Protein AF-A0A7Y3E3F5-F1 (afdb_monomer_lite)

Structure (mmCIF, N/CA/C/O backbone):
data_AF-A0A7Y3E3F5-F1
#
_entry.id   AF-A0A7Y3E3F5-F1
#
loop_
_atom_site.group_PDB
_atom_site.id
_atom_site.type_symbol
_atom_site.label_atom_id
_atom_site.label_alt_id
_atom_site.label_comp_id
_atom_site.label_asym_id
_atom_site.label_entity_id
_atom_site.label_seq_id
_atom_site.pdbx_PDB_ins_code
_atom_site.Cartn_x
_atom_site.Cartn_y
_atom_site.Cartn_z
_atom_site.occupancy
_atom_site.B_iso_or_equiv
_atom_site.auth_seq_id
_atom_site.auth_comp_id
_atom_site.auth_asym_id
_atom_site.auth_atom_id
_atom_site.pdbx_PDB_model_num
ATOM 1 N N . THR A 1 1 ? 2.517 -5.154 4.189 1.00 80.19 1 THR A N 1
ATOM 2 C CA . THR A 1 1 ? 1.795 -4.598 3.026 1.00 80.19 1 THR A CA 1
ATOM 3 C C . THR A 1 1 ? 2.475 -3.307 2.581 1.00 80.19 1 THR A C 1
ATOM 5 O O . THR A 1 1 ? 3.034 -2.605 3.419 1.00 80.19 1 THR A O 1
ATOM 8 N N . PHE A 1 2 ? 2.448 -2.962 1.290 1.00 91.62 2 PHE A N 1
ATOM 9 C CA . PHE A 1 2 ? 2.936 -1.666 0.779 1.00 91.62 2 PHE A CA 1
ATOM 10 C C . PHE A 1 2 ? 1.868 -0.569 0.926 1.00 91.62 2 PHE A C 1
ATOM 12 O O . PHE A 1 2 ? 1.449 0.070 -0.039 1.00 91.62 2 PHE A O 1
ATOM 19 N N . THR A 1 3 ? 1.419 -0.346 2.159 1.00 92.88 3 THR A N 1
ATOM 20 C CA . THR A 1 3 ? 0.421 0.674 2.506 1.00 92.88 3 THR A CA 1
ATOM 21 C C . THR A 1 3 ? 0.938 1.570 3.621 1.00 92.88 3 THR A C 1
ATOM 23 O O . THR A 1 3 ? 1.785 1.161 4.412 1.00 92.88 3 THR A O 1
ATOM 26 N N . TRP A 1 4 ? 0.388 2.773 3.728 1.00 92.50 4 TRP A N 1
ATOM 27 C CA . TRP A 1 4 ? 0.444 3.565 4.954 1.00 92.50 4 TRP A CA 1
ATOM 28 C C . TRP A 1 4 ? -0.956 3.652 5.568 1.00 92.50 4 TRP A C 1
ATOM 30 O O . TRP A 1 4 ? -1.954 3.543 4.855 1.00 92.50 4 TRP A O 1
ATOM 40 N N . GLY A 1 5 ? -1.017 3.847 6.885 1.00 92.81 5 GLY A N 1
ATOM 41 C CA . GLY A 1 5 ? -2.258 4.027 7.637 1.00 92.81 5 GLY A CA 1
ATOM 42 C C . GLY A 1 5 ? -2.182 5.257 8.539 1.00 92.81 5 GLY A C 1
ATOM 43 O O . GLY A 1 5 ? -1.126 5.552 9.101 1.00 92.81 5 GLY A O 1
ATOM 44 N N . GLN A 1 6 ? -3.288 5.982 8.677 1.00 93.12 6 GLN A N 1
ATOM 45 C CA . GLN A 1 6 ? -3.438 7.072 9.635 1.00 93.12 6 GLN A CA 1
ATOM 46 C C . GLN A 1 6 ? -4.764 6.923 10.379 1.00 93.12 6 GLN A C 1
ATOM 48 O O . GLN A 1 6 ? -5.832 7.001 9.779 1.00 93.12 6 GLN A O 1
ATOM 53 N N . VAL A 1 7 ? -4.686 6.775 11.701 1.00 94.19 7 VAL A N 1
ATOM 54 C CA . VAL A 1 7 ? -5.860 6.842 12.576 1.00 94.19 7 VAL A CA 1
ATOM 55 C C . VAL A 1 7 ? -6.354 8.288 12.626 1.00 94.19 7 VAL A C 1
ATOM 57 O O . VAL A 1 7 ? -5.587 9.206 12.936 1.00 94.19 7 VAL A O 1
ATOM 60 N N . ARG A 1 8 ? -7.628 8.504 12.298 1.00 93.12 8 ARG A N 1
ATOM 61 C CA . ARG A 1 8 ? -8.308 9.798 12.414 1.00 93.12 8 ARG A CA 1
ATOM 62 C C . ARG A 1 8 ? -8.932 9.947 13.801 1.00 93.12 8 ARG A C 1
ATOM 64 O O . ARG A 1 8 ? -9.099 8.982 14.539 1.00 93.12 8 ARG A O 1
ATOM 71 N N . SER A 1 9 ? -9.316 11.170 14.159 1.00 87.12 9 SER A N 1
ATOM 72 C CA . SER A 1 9 ? -9.889 11.482 15.478 1.00 87.12 9 SER A CA 1
ATOM 73 C C . SER A 1 9 ? -11.173 10.709 15.812 1.00 87.12 9 SER A C 1
ATOM 75 O O . SER A 1 9 ? -11.500 10.590 16.986 1.00 87.12 9 SER A O 1
ATOM 77 N N . GLY A 1 10 ? -11.895 10.208 14.803 1.00 87.25 10 GLY A N 1
ATOM 78 C CA . GLY A 1 10 ? -13.106 9.396 14.971 1.00 87.25 10 GLY A CA 1
ATOM 79 C C . GLY A 1 10 ? -12.858 7.899 15.183 1.00 87.25 10 GLY A C 1
ATOM 80 O O . GLY A 1 10 ? -13.815 7.171 15.394 1.00 87.25 10 GLY A O 1
ATOM 81 N N . GLY A 1 11 ? -11.605 7.432 15.128 1.00 91.88 11 GLY A N 1
ATOM 82 C CA . GLY A 1 11 ? -11.271 6.002 15.154 1.00 91.88 11 GLY A CA 1
ATOM 83 C C . GLY A 1 11 ? -11.207 5.357 13.766 1.00 91.88 11 GLY A C 1
ATOM 84 O O . GLY A 1 11 ? -10.593 4.305 13.620 1.00 91.88 11 GLY A O 1
ATOM 85 N N . ASP A 1 12 ? -11.731 6.018 12.734 1.00 94.62 12 ASP A N 1
ATOM 86 C CA . ASP A 1 12 ? -11.554 5.577 11.351 1.00 94.62 12 ASP A CA 1
ATOM 87 C C . ASP A 1 12 ? -10.082 5.596 10.942 1.00 94.62 12 ASP A C 1
ATOM 89 O O . ASP A 1 12 ? -9.304 6.474 11.338 1.00 94.62 12 ASP A O 1
ATOM 93 N N . VAL A 1 13 ? -9.709 4.665 10.075 1.00 95.81 13 VAL A N 1
ATOM 94 C CA . VAL A 1 13 ? -8.360 4.554 9.539 1.00 95.81 13 VAL A CA 1
ATOM 95 C C . VAL A 1 13 ? -8.359 4.948 8.076 1.00 95.81 13 VAL A C 1
ATOM 97 O O . VAL A 1 13 ? -8.995 4.321 7.232 1.00 95.81 13 VAL A O 1
ATOM 100 N N . GLU A 1 14 ? -7.593 5.983 7.760 1.00 94.06 14 GLU A N 1
ATOM 101 C CA . GLU A 1 14 ? -7.263 6.305 6.383 1.00 94.06 14 GLU A CA 1
ATOM 102 C C . GLU A 1 14 ? -6.097 5.436 5.915 1.00 94.06 14 GLU A C 1
ATOM 104 O O . GLU A 1 14 ? -5.035 5.429 6.540 1.00 94.06 14 GLU A O 1
ATOM 109 N N . VAL A 1 15 ? -6.288 4.724 4.809 1.00 93.88 15 VAL A N 1
ATOM 110 C CA . VAL A 1 15 ? -5.308 3.818 4.210 1.00 93.88 15 VAL A CA 1
ATOM 111 C C . VAL A 1 15 ? -4.985 4.278 2.797 1.00 93.88 15 VAL A C 1
ATOM 113 O O . VAL A 1 15 ? -5.886 4.534 2.000 1.00 93.88 15 VAL A O 1
ATOM 116 N N . GLY A 1 16 ? -3.701 4.334 2.456 1.00 91.25 16 GLY A N 1
ATOM 117 C CA . GLY A 1 16 ? -3.243 4.637 1.101 1.00 91.25 16 GLY A CA 1
ATOM 118 C C . GLY A 1 16 ? -2.086 3.749 0.658 1.00 91.25 16 GLY A C 1
ATOM 119 O O . GLY A 1 16 ? -1.448 3.069 1.466 1.00 91.25 16 GLY A O 1
ATOM 120 N N . VAL A 1 17 ? -1.794 3.774 -0.643 1.00 91.19 17 VAL A N 1
ATOM 121 C CA . VAL A 1 17 ? -0.633 3.077 -1.215 1.00 91.19 17 VAL A CA 1
ATOM 122 C C . VAL A 1 17 ? 0.657 3.738 -0.732 1.00 91.19 17 VAL A C 1
ATOM 124 O O . VAL A 1 17 ? 0.765 4.968 -0.695 1.00 91.19 17 VAL A O 1
ATOM 127 N N . HIS A 1 18 ? 1.656 2.930 -0.370 1.00 90.88 18 HIS A N 1
ATOM 128 C CA . HIS A 1 18 ? 2.968 3.443 0.005 1.00 90.88 18 HIS A CA 1
ATOM 129 C C . HIS A 1 18 ? 3.600 4.203 -1.184 1.00 90.88 18 HIS A C 1
ATOM 131 O O . HIS A 1 18 ? 3.681 3.643 -2.281 1.00 90.88 18 HIS A O 1
ATOM 137 N N . PRO A 1 19 ? 4.105 5.439 -0.999 1.00 87.62 19 PRO A N 1
ATOM 138 C CA . PRO A 1 19 ? 4.590 6.280 -2.102 1.00 87.62 19 PRO A CA 1
ATOM 139 C C . PRO A 1 19 ? 5.689 5.653 -2.972 1.00 87.62 19 PRO A C 1
ATOM 141 O O . PRO A 1 19 ? 5.762 5.915 -4.166 1.00 87.62 19 PRO A O 1
ATOM 144 N N . MET A 1 20 ? 6.523 4.782 -2.396 1.00 88.31 20 MET A N 1
ATOM 145 C CA . MET A 1 20 ? 7.501 3.982 -3.147 1.00 88.31 20 MET A CA 1
ATOM 146 C C . MET A 1 20 ? 6.854 3.146 -4.264 1.00 88.31 20 MET A C 1
ATOM 148 O O . MET A 1 20 ? 7.352 3.161 -5.385 1.00 88.31 20 MET A O 1
ATOM 152 N N . LEU A 1 21 ? 5.732 2.467 -3.992 1.00 90.00 21 LEU A N 1
ATOM 153 C CA . LEU A 1 21 ? 5.043 1.649 -4.995 1.00 90.00 21 LEU A CA 1
ATOM 154 C C . LEU A 1 21 ? 4.404 2.521 -6.088 1.00 90.00 21 LEU A C 1
ATOM 156 O O . LEU A 1 21 ? 4.475 2.184 -7.264 1.00 90.00 21 LEU A O 1
ATOM 160 N N . LEU A 1 22 ? 3.855 3.680 -5.710 1.00 87.94 22 LEU A N 1
ATOM 161 C CA . LEU A 1 22 ? 3.342 4.676 -6.660 1.00 87.94 22 LEU A CA 1
ATOM 162 C C . LEU A 1 22 ? 4.451 5.212 -7.573 1.00 87.94 22 LEU A C 1
ATOM 164 O O . LEU A 1 22 ? 4.286 5.267 -8.786 1.00 87.94 22 LEU A O 1
ATOM 168 N N . SER A 1 23 ? 5.606 5.560 -7.003 1.00 87.25 23 SER A N 1
ATOM 169 C CA . SER A 1 23 ? 6.759 6.061 -7.756 1.00 87.25 23 SER A CA 1
ATOM 170 C C . SER A 1 23 ? 7.256 5.044 -8.784 1.00 87.25 23 SER A C 1
ATOM 172 O O . SER A 1 23 ? 7.580 5.418 -9.907 1.00 87.25 23 SER A O 1
ATOM 174 N N . LEU A 1 24 ? 7.277 3.757 -8.430 1.00 89.44 24 LEU A N 1
ATOM 175 C CA . LEU A 1 24 ? 7.691 2.668 -9.320 1.00 89.44 24 LEU A CA 1
ATOM 176 C C . LEU A 1 24 ? 6.770 2.473 -10.533 1.00 89.44 24 LEU A C 1
ATOM 178 O O . LEU A 1 24 ? 7.228 1.994 -11.567 1.00 89.44 24 LEU A O 1
ATOM 182 N N . LEU A 1 25 ? 5.498 2.854 -10.418 1.00 88.69 25 LEU A N 1
ATOM 183 C CA . LEU A 1 25 ? 4.507 2.798 -11.499 1.00 88.69 25 LEU A CA 1
ATOM 184 C C . LEU A 1 25 ? 4.422 4.113 -12.281 1.00 88.69 25 LEU A C 1
ATOM 186 O O . LEU A 1 25 ? 4.043 4.116 -13.450 1.00 88.69 25 LEU A O 1
ATOM 190 N N . GLY A 1 26 ? 4.836 5.217 -11.662 1.00 86.12 26 GLY A N 1
ATOM 191 C CA . GLY A 1 26 ? 4.856 6.539 -12.272 1.00 86.12 26 GLY A CA 1
ATOM 192 C C . GLY A 1 26 ? 3.517 7.286 -12.188 1.00 86.12 26 GLY A C 1
ATOM 193 O O . GLY A 1 26 ? 2.559 6.799 -11.587 1.00 86.12 26 GLY A O 1
ATOM 194 N N . PRO A 1 27 ? 3.457 8.502 -12.760 1.00 81.06 27 PRO A N 1
ATOM 195 C CA . PRO A 1 27 ? 2.306 9.404 -12.648 1.00 81.06 27 PRO A CA 1
ATOM 196 C C . PRO A 1 27 ? 1.029 8.886 -13.309 1.00 81.06 27 PRO A C 1
ATOM 198 O O . PRO A 1 27 ? -0.064 9.196 -12.844 1.00 81.06 27 PRO A O 1
ATOM 201 N N . ASP A 1 28 ? 1.163 8.056 -14.341 1.00 82.38 28 ASP A N 1
ATOM 202 C CA . ASP A 1 28 ? 0.033 7.531 -15.110 1.00 82.38 28 ASP A CA 1
ATOM 203 C C . ASP A 1 28 ? -0.539 6.230 -14.522 1.00 82.38 28 ASP A C 1
ATOM 205 O O . ASP A 1 28 ? -1.289 5.517 -15.188 1.00 82.38 28 ASP A O 1
ATOM 209 N N . ALA A 1 29 ? -0.178 5.888 -13.279 1.00 86.00 29 ALA A N 1
ATOM 210 C CA . ALA A 1 29 ? -0.658 4.680 -12.627 1.00 86.00 29 ALA A CA 1
ATOM 211 C C . ALA A 1 29 ? -2.190 4.691 -12.480 1.00 86.00 29 ALA A C 1
ATOM 213 O O . ALA A 1 29 ? -2.798 5.570 -11.854 1.00 86.00 29 ALA A O 1
ATOM 214 N N . GLU A 1 30 ? -2.823 3.657 -13.017 1.00 87.06 30 GLU A N 1
ATOM 215 C CA . GLU A 1 30 ? -4.242 3.392 -12.851 1.00 87.06 30 GLU A CA 1
ATOM 216 C C . GLU A 1 30 ? -4.475 2.737 -11.490 1.00 87.06 30 GLU A C 1
ATOM 218 O O . GLU A 1 30 ? -3.753 1.817 -11.105 1.00 87.06 30 GLU A O 1
ATOM 223 N N . LEU A 1 31 ? -5.496 3.193 -10.765 1.00 86.38 31 LEU A N 1
ATOM 224 C CA . LEU A 1 31 ? -5.867 2.646 -9.465 1.00 86.38 31 LEU A CA 1
ATOM 225 C C . LEU A 1 31 ? -7.354 2.326 -9.456 1.00 86.38 31 LEU A C 1
ATOM 227 O O . LEU A 1 31 ? -8.175 3.183 -9.784 1.00 86.38 31 LEU A O 1
ATOM 231 N N . GLU A 1 32 ? -7.680 1.124 -9.010 1.00 88.94 32 GLU A N 1
ATOM 232 C CA . GLU A 1 32 ? -9.044 0.692 -8.744 1.00 88.94 32 GLU A CA 1
ATOM 233 C C . GLU A 1 32 ? -9.132 0.289 -7.275 1.00 88.94 32 GLU A C 1
ATOM 235 O O . GLU A 1 32 ? -8.273 -0.421 -6.754 1.00 88.94 32 GLU A O 1
ATOM 240 N N . MET A 1 33 ? -10.155 0.769 -6.580 1.00 87.56 33 MET A N 1
ATOM 241 C CA . MET A 1 33 ? -10.363 0.499 -5.160 1.00 87.56 33 MET A CA 1
ATOM 242 C C . MET A 1 33 ? -11.653 -0.279 -4.968 1.00 87.56 33 MET A C 1
ATOM 244 O O . MET A 1 33 ? -12.599 -0.111 -5.740 1.00 87.56 33 MET A O 1
ATOM 248 N N . ARG A 1 34 ? -11.715 -1.076 -3.899 1.00 92.12 34 ARG A N 1
ATOM 249 C CA . ARG A 1 34 ? -12.995 -1.600 -3.419 1.00 92.12 34 ARG A CA 1
ATOM 250 C C . ARG A 1 34 ? -13.934 -0.455 -3.040 1.00 92.12 34 ARG A C 1
ATOM 252 O O . ARG A 1 34 ? -13.495 0.609 -2.598 1.00 92.12 34 ARG A O 1
ATOM 259 N N . SER A 1 35 ? -15.227 -0.669 -3.252 1.00 89.44 35 SER A N 1
ATOM 260 C CA . SER A 1 35 ? -16.234 0.385 -3.147 1.00 89.44 35 SER A CA 1
ATOM 261 C C . SER A 1 35 ? -16.583 0.689 -1.693 1.00 89.44 35 SER A C 1
ATOM 263 O O . SER A 1 35 ? -16.508 -0.175 -0.817 1.00 89.44 35 SER A O 1
ATOM 265 N N . ALA A 1 36 ? -17.047 1.913 -1.441 1.00 91.81 36 ALA A N 1
ATOM 266 C CA . ALA A 1 36 ? -17.688 2.236 -0.172 1.00 91.81 36 ALA A CA 1
ATOM 267 C C . ALA A 1 36 ? -18.918 1.335 0.065 1.00 91.81 36 ALA A C 1
ATOM 269 O O . ALA A 1 36 ? -19.668 1.033 -0.864 1.00 91.81 36 ALA A O 1
ATOM 270 N N . GLY A 1 37 ? -19.117 0.915 1.313 1.00 93.06 37 GLY A N 1
ATOM 271 C CA . GLY A 1 37 ? -20.136 -0.047 1.735 1.00 93.06 37 GLY A CA 1
ATOM 272 C C . GLY A 1 37 ? -19.666 -1.505 1.734 1.00 93.06 37 GLY A C 1
ATOM 273 O O . GLY A 1 37 ? -20.346 -2.358 2.301 1.00 93.06 37 GLY A O 1
ATOM 274 N N . GLU A 1 38 ? -18.510 -1.815 1.141 1.00 96.88 38 GLU A N 1
ATOM 275 C CA . GLU A 1 38 ? -17.933 -3.159 1.191 1.00 96.88 38 GLU A CA 1
ATOM 276 C C . GLU A 1 38 ? -17.163 -3.416 2.497 1.00 96.88 38 GLU A C 1
ATOM 278 O O . GLU A 1 38 ? -16.574 -2.508 3.085 1.00 96.88 38 GLU A O 1
ATOM 283 N N . ARG A 1 39 ? -17.113 -4.683 2.928 1.00 97.25 39 ARG A N 1
ATOM 284 C CA . ARG A 1 39 ? -16.228 -5.145 4.009 1.00 97.25 39 ARG A CA 1
ATOM 285 C C . ARG A 1 39 ? -14.955 -5.761 3.448 1.00 97.25 39 ARG A C 1
ATOM 287 O O . ARG A 1 39 ? -15.005 -6.452 2.428 1.00 97.25 39 ARG A O 1
ATOM 294 N N . VAL A 1 40 ? -13.844 -5.545 4.141 1.00 96.94 40 VAL A N 1
ATOM 295 C CA . VAL A 1 40 ? -12.525 -6.080 3.796 1.00 96.94 40 VAL A CA 1
ATOM 296 C C . VAL A 1 40 ? -11.861 -6.664 5.037 1.00 96.94 40 VAL A C 1
ATOM 298 O O . VAL A 1 40 ? -11.908 -6.067 6.111 1.00 96.94 40 VAL A O 1
ATOM 301 N N . GLY A 1 41 ? -11.260 -7.840 4.900 1.00 95.88 41 GLY A N 1
ATOM 302 C CA . GLY A 1 41 ? -10.424 -8.451 5.927 1.00 95.88 41 GLY A CA 1
ATOM 303 C C . GLY A 1 41 ? -8.965 -8.001 5.838 1.00 95.88 41 GLY A C 1
ATOM 304 O O . GLY A 1 41 ? -8.461 -7.629 4.775 1.00 95.88 41 GLY A O 1
ATOM 305 N N . LYS A 1 42 ? -8.241 -8.084 6.954 1.00 94.19 42 LYS A N 1
ATOM 306 C CA . LYS A 1 42 ? -6.786 -7.904 6.975 1.00 94.19 42 LYS A CA 1
ATOM 307 C C . LYS A 1 42 ? -6.111 -8.904 6.035 1.00 94.19 42 LYS A C 1
ATOM 309 O O . LYS A 1 42 ? -6.366 -10.103 6.095 1.00 94.19 42 LYS A O 1
ATOM 314 N N . GLY A 1 43 ? -5.239 -8.404 5.162 1.00 93.25 43 GLY A N 1
ATOM 315 C CA . GLY A 1 43 ? -4.571 -9.203 4.133 1.00 93.25 43 GLY A CA 1
ATOM 316 C C . GLY A 1 43 ? -5.423 -9.481 2.887 1.00 93.25 43 GLY A C 1
ATOM 317 O O . GLY A 1 43 ? -4.888 -9.966 1.887 1.00 93.25 43 GLY A O 1
ATOM 318 N N . GLU A 1 44 ? -6.713 -9.137 2.875 1.00 95.38 44 GLU A N 1
ATOM 319 C CA . GLU A 1 44 ? -7.532 -9.241 1.666 1.00 95.38 44 GLU A CA 1
ATOM 320 C C . GLU A 1 44 ? -7.200 -8.122 0.665 1.00 95.38 44 GLU A C 1
ATOM 322 O O . GLU A 1 44 ? -6.733 -7.050 1.063 1.00 95.38 44 GLU A O 1
ATOM 327 N N . PRO A 1 45 ? -7.436 -8.334 -0.644 1.00 94.12 45 PRO A N 1
ATOM 328 C CA . PRO A 1 45 ? -7.307 -7.283 -1.649 1.00 94.12 45 PRO A CA 1
ATOM 329 C C . PRO A 1 45 ? -8.140 -6.048 -1.285 1.00 94.12 45 PRO A C 1
ATOM 331 O O . PRO A 1 45 ? -9.346 -6.152 -1.057 1.00 94.12 45 PRO A O 1
ATOM 334 N N . LEU A 1 46 ? -7.499 -4.879 -1.247 1.00 93.62 46 LEU A N 1
ATOM 335 C CA . LEU A 1 46 ? -8.149 -3.595 -0.969 1.00 93.62 46 LEU A CA 1
ATOM 336 C C . LEU A 1 46 ? -8.225 -2.720 -2.222 1.00 93.62 46 LEU A C 1
ATOM 338 O O . LEU A 1 46 ? -9.231 -2.058 -2.471 1.00 93.62 46 LEU A O 1
ATOM 342 N N . MET A 1 47 ? -7.154 -2.715 -3.011 1.00 91.81 47 MET A N 1
ATOM 343 C CA . MET A 1 47 ? -7.057 -1.952 -4.250 1.00 91.81 47 MET A CA 1
ATOM 344 C C . MET A 1 47 ? -6.101 -2.633 -5.226 1.00 91.81 47 MET A C 1
ATOM 346 O O . MET A 1 47 ? -5.203 -3.373 -4.817 1.00 91.81 47 MET A O 1
ATOM 350 N N . THR A 1 48 ? -6.283 -2.372 -6.513 1.00 91.75 48 THR A N 1
ATOM 351 C CA . THR A 1 48 ? -5.346 -2.756 -7.565 1.00 91.75 48 THR A CA 1
ATOM 352 C C . THR A 1 48 ? -4.716 -1.502 -8.144 1.00 91.75 48 THR A C 1
ATOM 354 O O . THR A 1 48 ? -5.392 -0.502 -8.382 1.00 91.75 48 THR A O 1
ATOM 357 N N . ILE A 1 49 ? -3.406 -1.540 -8.359 1.00 90.56 49 ILE A N 1
ATOM 358 C CA . ILE A 1 49 ? -2.661 -0.446 -8.978 1.00 90.56 49 ILE A CA 1
ATOM 359 C C . ILE A 1 49 ? -1.859 -0.978 -10.161 1.00 90.56 49 ILE A C 1
ATOM 361 O O . ILE A 1 49 ? -1.377 -2.107 -10.113 1.00 90.56 49 ILE A O 1
ATOM 365 N N . GLY A 1 50 ? -1.720 -0.221 -11.244 1.00 89.94 50 GLY A N 1
ATOM 366 C CA . GLY A 1 50 ? -0.974 -0.720 -12.392 1.00 89.94 50 GLY A CA 1
ATOM 367 C C . GLY A 1 50 ? -0.911 0.212 -13.589 1.00 89.94 50 GLY A C 1
ATOM 368 O O . GLY A 1 50 ? -1.205 1.399 -13.489 1.00 89.94 50 GLY 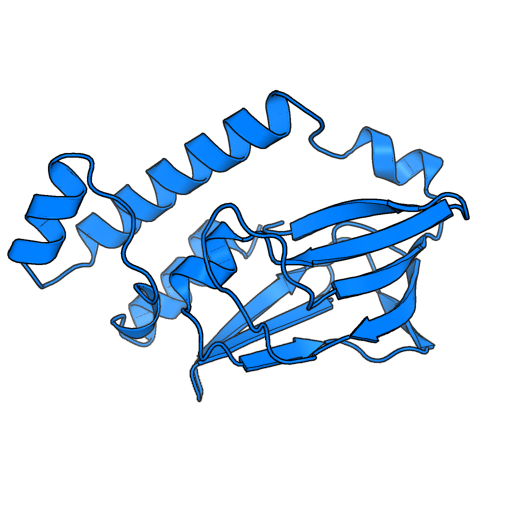A O 1
ATOM 369 N N . SER A 1 51 ? -0.517 -0.354 -14.726 1.00 83.69 51 SER A N 1
ATOM 370 C CA . SER A 1 51 ? -0.432 0.337 -16.013 1.00 83.69 51 SER A CA 1
ATOM 371 C C . SER A 1 51 ? -0.984 -0.572 -17.112 1.00 83.69 51 SER A C 1
ATOM 373 O O . SER A 1 51 ? -0.486 -1.684 -17.340 1.00 83.69 51 SER A O 1
ATOM 375 N N . GLY A 1 52 ? -2.062 -0.135 -17.771 1.00 84.06 52 GLY A N 1
ATOM 376 C CA . GLY A 1 52 ? -2.753 -0.911 -18.797 1.00 84.06 52 GLY A CA 1
ATOM 377 C C . GLY A 1 52 ? -3.230 -2.279 -18.294 1.00 84.06 52 GLY A C 1
ATOM 378 O O . GLY A 1 52 ? -4.095 -2.385 -17.425 1.00 84.06 52 GLY A O 1
ATOM 379 N N . LYS A 1 53 ? -2.682 -3.361 -18.869 1.00 84.06 53 LYS A N 1
ATOM 380 C CA . LYS A 1 53 ? -3.081 -4.744 -18.536 1.00 84.06 53 LYS A CA 1
ATOM 381 C C . LYS A 1 53 ? -2.383 -5.322 -17.306 1.00 84.06 53 LYS A C 1
ATOM 383 O O . LYS A 1 53 ? -2.771 -6.395 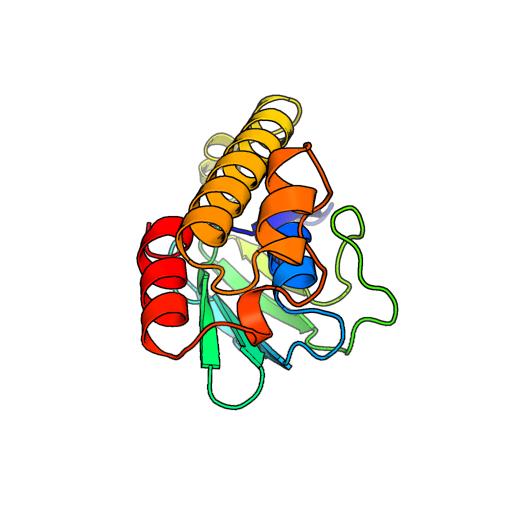-16.856 1.00 84.06 53 LYS A O 1
ATOM 388 N N . ARG A 1 54 ? -1.340 -4.667 -16.798 1.00 88.62 54 ARG A N 1
ATOM 389 C CA . ARG A 1 54 ? -0.567 -5.167 -15.661 1.00 88.62 54 ARG A CA 1
ATOM 390 C C . ARG A 1 54 ? -1.075 -4.518 -14.390 1.00 88.62 54 ARG A C 1
ATOM 392 O O . ARG A 1 54 ? -1.184 -3.295 -14.330 1.00 88.62 54 ARG A O 1
ATOM 399 N N . ARG A 1 55 ? -1.400 -5.338 -13.398 1.00 89.62 55 ARG A N 1
ATOM 400 C CA . ARG A 1 55 ? -1.947 -4.917 -12.108 1.00 89.62 55 ARG A CA 1
ATOM 401 C C . ARG A 1 55 ? -1.106 -5.521 -10.994 1.00 89.62 55 ARG A C 1
ATOM 403 O O . ARG A 1 55 ? -0.483 -6.553 -11.196 1.00 89.62 55 ARG A O 1
ATOM 410 N N . LEU A 1 56 ? -1.086 -4.837 -9.863 1.00 91.94 56 LEU A N 1
ATOM 411 C CA . LEU A 1 56 ? -0.520 -5.277 -8.601 1.00 91.94 56 LEU A CA 1
ATOM 412 C C . LEU A 1 56 ? -1.616 -5.187 -7.551 1.00 91.94 56 LEU A C 1
ATOM 414 O O . LEU A 1 56 ? -2.333 -4.179 -7.488 1.00 91.94 56 LEU A O 1
ATOM 418 N N . VAL A 1 57 ? -1.737 -6.215 -6.721 1.00 92.38 57 VAL A N 1
ATOM 419 C CA . VAL A 1 57 ? -2.718 -6.229 -5.637 1.00 92.38 57 VAL A CA 1
ATOM 420 C C . VAL A 1 57 ? -2.127 -5.603 -4.377 1.00 92.38 57 VAL A C 1
ATOM 422 O O . VAL A 1 57 ? -1.153 -6.084 -3.803 1.00 92.38 57 VAL A O 1
ATOM 425 N N . VAL A 1 58 ? -2.767 -4.542 -3.891 1.00 92.31 58 VAL A N 1
ATOM 426 C CA . VAL A 1 58 ? -2.454 -3.932 -2.599 1.00 92.31 58 VAL A CA 1
ATOM 427 C C . VAL A 1 58 ? -3.481 -4.408 -1.575 1.00 92.31 58 VAL A C 1
ATOM 429 O O . VAL A 1 58 ? -4.689 -4.198 -1.717 1.00 92.31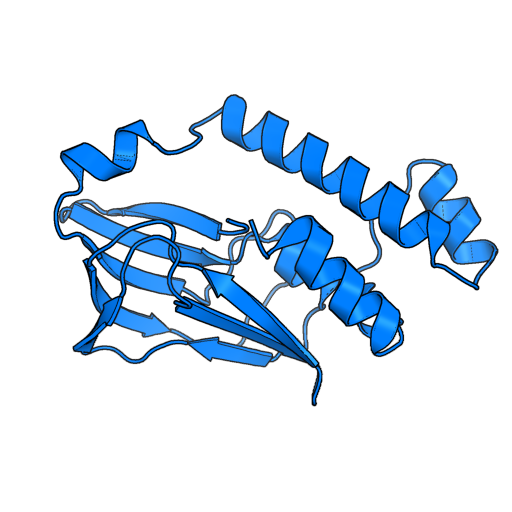 58 VAL A O 1
ATOM 432 N N . ARG A 1 59 ? -2.983 -5.082 -0.537 1.00 93.75 59 ARG A N 1
ATOM 433 C CA . ARG A 1 59 ? -3.789 -5.732 0.505 1.00 93.75 59 ARG A CA 1
ATOM 434 C C . ARG A 1 59 ? -4.093 -4.799 1.672 1.00 93.75 59 ARG A C 1
ATOM 436 O O . ARG A 1 59 ? -3.274 -3.943 2.016 1.00 93.75 59 ARG A O 1
ATOM 443 N N . SER A 1 60 ? -5.249 -4.999 2.300 1.00 94.56 60 SER A N 1
ATOM 444 C CA . SER A 1 60 ? -5.674 -4.219 3.460 1.00 94.56 60 SER A CA 1
ATOM 445 C C . SER A 1 60 ? -4.772 -4.485 4.671 1.00 94.56 60 SER A C 1
ATOM 447 O O . SER A 1 60 ? -4.526 -5.650 4.997 1.00 94.56 60 SER A O 1
ATOM 449 N N . PRO A 1 61 ? -4.293 -3.446 5.379 1.00 94.06 61 PRO A N 1
ATOM 450 C CA . PRO A 1 61 ? -3.531 -3.622 6.612 1.00 94.06 61 PRO A CA 1
ATOM 451 C C . PRO A 1 61 ? -4.410 -3.959 7.828 1.00 94.06 61 PRO A C 1
ATOM 453 O O . PRO A 1 61 ? -3.859 -4.327 8.863 1.00 94.06 61 PRO A O 1
ATOM 456 N N . ILE A 1 62 ? -5.738 -3.823 7.711 1.00 95.69 62 ILE A N 1
ATOM 457 C CA . ILE A 1 62 ? -6.719 -4.005 8.792 1.00 95.69 62 ILE A CA 1
ATOM 458 C C . ILE A 1 62 ? -8.029 -4.613 8.286 1.00 95.69 62 ILE A C 1
ATOM 460 O O . ILE A 1 62 ? -8.326 -4.539 7.090 1.00 95.69 62 ILE A O 1
ATOM 464 N N . SER A 1 63 ? -8.826 -5.162 9.199 1.00 96.56 63 SER A N 1
ATOM 465 C CA . SER A 1 63 ? -10.209 -5.568 8.912 1.00 96.56 63 SER A CA 1
ATOM 466 C C . SER A 1 63 ? -11.204 -4.446 9.223 1.00 96.56 63 SER A C 1
ATOM 468 O O . SER A 1 63 ? -11.028 -3.714 10.201 1.00 96.56 63 SER A O 1
ATOM 470 N N . GLY A 1 64 ? -12.248 -4.300 8.406 1.00 97.12 64 GLY A N 1
ATOM 471 C CA . GLY A 1 64 ? -13.290 -3.304 8.646 1.00 97.12 64 GLY A CA 1
ATOM 472 C C . GLY A 1 64 ? -14.247 -3.064 7.481 1.00 97.12 64 GLY A C 1
ATOM 473 O O . GLY A 1 64 ? -14.258 -3.785 6.476 1.00 97.12 64 GLY A O 1
ATOM 474 N N . SER A 1 65 ? -15.053 -2.014 7.622 1.00 97.69 65 SER A N 1
ATOM 475 C CA . SER A 1 65 ? -15.996 -1.538 6.607 1.00 97.69 65 SER A CA 1
ATOM 476 C C . SER A 1 65 ? -15.415 -0.332 5.868 1.00 97.69 65 SER A C 1
ATOM 478 O O . SER A 1 65 ? -15.005 0.648 6.486 1.00 97.69 65 SER A O 1
ATOM 480 N N . ILE A 1 66 ? -15.391 -0.369 4.536 1.00 96.62 66 ILE A N 1
ATOM 481 C CA . ILE A 1 66 ? -14.943 0.761 3.716 1.00 96.62 66 ILE A CA 1
ATOM 482 C C . ILE A 1 66 ? -16.058 1.807 3.711 1.00 96.62 66 ILE A C 1
ATOM 484 O O . ILE A 1 66 ? -17.108 1.596 3.108 1.00 96.62 66 ILE A O 1
ATOM 488 N N . ILE A 1 67 ? -15.844 2.946 4.364 1.00 93.94 67 ILE A N 1
ATOM 489 C CA . ILE A 1 67 ? -16.845 4.021 4.446 1.00 93.94 67 ILE A CA 1
ATOM 490 C C . ILE A 1 67 ? -16.652 5.083 3.362 1.00 93.94 67 ILE A C 1
ATOM 492 O O . ILE A 1 67 ? -17.615 5.724 2.945 1.00 93.94 67 ILE A O 1
ATOM 496 N N . MET A 1 68 ? -15.428 5.239 2.849 1.00 88.94 68 MET A N 1
ATOM 497 C CA . MET A 1 68 ? -15.135 6.064 1.675 1.00 88.94 68 MET A CA 1
ATOM 498 C C . MET A 1 68 ? -13.999 5.451 0.857 1.00 88.94 68 MET A C 1
ATOM 500 O O . MET A 1 68 ? -13.037 4.933 1.418 1.00 88.94 68 MET A O 1
ATOM 504 N N . ALA A 1 69 ? -14.070 5.583 -0.464 1.00 85.88 69 ALA A N 1
ATOM 505 C CA . ALA A 1 69 ? -12.991 5.222 -1.377 1.00 85.88 69 ALA A CA 1
ATOM 506 C C . ALA A 1 69 ? -12.752 6.386 -2.341 1.00 85.88 69 ALA A C 1
ATOM 508 O O . ALA A 1 69 ? -13.662 6.782 -3.071 1.00 85.88 69 ALA A O 1
ATOM 509 N N . ASN A 1 70 ? -11.548 6.959 -2.321 1.00 79.12 70 ASN A N 1
ATOM 510 C CA . ASN A 1 70 ? -11.156 8.026 -3.229 1.00 79.12 70 ASN A CA 1
ATOM 511 C C . ASN A 1 70 ? -10.097 7.521 -4.210 1.00 79.12 70 ASN A C 1
ATOM 513 O O . ASN A 1 70 ? -8.929 7.368 -3.861 1.00 79.12 70 ASN A O 1
ATOM 517 N N . ALA A 1 71 ? -10.502 7.309 -5.461 1.00 65.06 71 ALA A N 1
ATOM 518 C CA . ALA A 1 71 ? -9.600 6.900 -6.532 1.00 65.06 71 ALA A CA 1
ATOM 519 C C . ALA A 1 71 ? -9.107 8.078 -7.398 1.00 65.06 71 ALA A C 1
ATOM 521 O O . ALA A 1 71 ? -8.546 7.821 -8.467 1.00 65.06 71 ALA A O 1
ATOM 522 N N . ALA A 1 72 ? -9.320 9.336 -6.977 1.00 59.22 72 ALA A N 1
ATOM 523 C CA . ALA A 1 72 ? -9.001 10.535 -7.761 1.00 59.22 72 ALA A CA 1
ATOM 524 C C . ALA A 1 72 ? -7.553 10.541 -8.303 1.00 59.22 72 ALA A C 1
ATOM 526 O O . ALA A 1 72 ? -6.663 9.972 -7.682 1.00 59.22 72 ALA A O 1
ATOM 527 N N . PRO A 1 73 ? -7.286 11.128 -9.479 1.00 50.75 73 PRO A N 1
ATOM 528 C CA . PRO A 1 73 ? -5.937 11.160 -10.038 1.00 50.75 73 PRO A CA 1
ATOM 529 C C . PRO A 1 73 ? -5.014 12.084 -9.227 1.00 50.75 73 PRO A C 1
ATOM 531 O O . PRO A 1 73 ? -5.363 13.233 -8.966 1.00 50.75 73 PRO A O 1
ATOM 534 N N . SER A 1 74 ? -3.816 11.598 -8.880 1.00 53.94 74 SER A N 1
ATOM 535 C CA . SER A 1 74 ? -2.835 12.372 -8.113 1.00 53.94 74 SER A CA 1
ATOM 536 C C . SER A 1 74 ? -2.242 13.501 -8.957 1.00 53.94 74 SER A C 1
ATOM 538 O O . SER A 1 74 ? -1.668 13.244 -10.013 1.00 53.94 74 SER A O 1
ATOM 540 N N . GLY A 1 75 ? -2.298 14.742 -8.472 1.00 53.09 75 GLY A N 1
ATOM 541 C CA . GLY A 1 75 ? -1.642 15.886 -9.125 1.00 53.09 75 GLY A CA 1
ATOM 542 C C . GLY A 1 75 ? -0.116 15.957 -8.931 1.00 53.09 75 GLY A C 1
ATOM 543 O O . GLY A 1 75 ? 0.543 16.73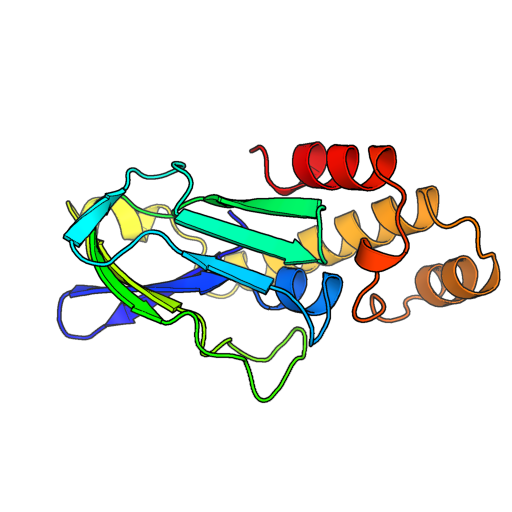6 -9.614 1.00 53.09 75 GLY A O 1
ATOM 544 N N . ALA A 1 76 ? 0.458 15.170 -8.010 1.00 52.69 76 ALA A N 1
ATOM 545 C CA . ALA A 1 76 ? 1.894 15.139 -7.722 1.00 52.69 76 ALA A CA 1
ATOM 546 C C . ALA A 1 76 ? 2.369 13.717 -7.384 1.00 52.69 76 AL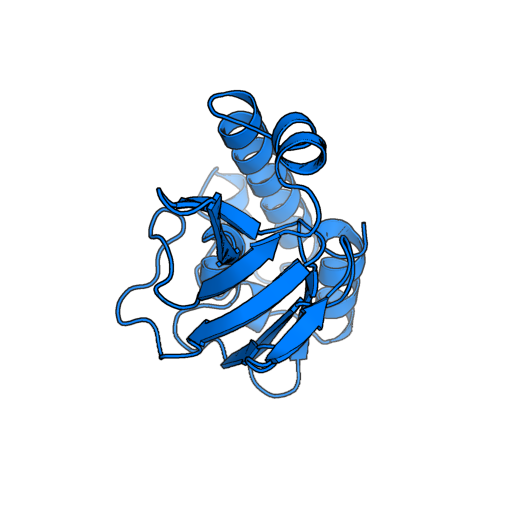A A C 1
ATOM 548 O O . ALA A 1 76 ? 1.785 13.053 -6.529 1.00 52.69 76 ALA A O 1
ATOM 549 N N . THR A 1 77 ? 3.460 13.269 -8.012 1.00 52.84 77 THR A N 1
ATOM 550 C CA . THR A 1 77 ? 4.071 11.952 -7.772 1.00 52.84 77 THR A CA 1
ATOM 551 C C . THR A 1 77 ? 5.523 12.072 -7.327 1.00 52.84 77 THR A C 1
ATOM 553 O O . THR A 1 77 ? 6.326 12.725 -7.986 1.00 52.84 77 THR A O 1
ATOM 556 N N . GLY A 1 78 ? 5.865 11.409 -6.222 1.00 53.28 78 GLY A N 1
ATOM 557 C CA . GLY A 1 78 ? 7.227 11.269 -5.704 1.00 53.28 78 GLY A CA 1
ATOM 558 C C . GLY A 1 78 ? 7.246 10.332 -4.494 1.00 53.28 78 GLY A C 1
ATOM 559 O O . GLY A 1 78 ? 6.258 10.247 -3.767 1.00 53.28 78 GLY A O 1
ATOM 560 N N . TRP A 1 79 ? 8.358 9.633 -4.247 1.00 52.16 79 TRP A N 1
ATOM 561 C CA . TRP A 1 79 ? 8.446 8.574 -3.224 1.00 52.16 79 TRP A CA 1
ATOM 562 C C . TRP A 1 79 ? 8.290 9.055 -1.767 1.00 52.16 79 TRP A C 1
ATOM 564 O O . TRP A 1 79 ? 8.178 8.234 -0.860 1.00 52.16 79 TRP A O 1
ATOM 574 N N . GLN A 1 80 ? 8.271 10.369 -1.526 1.00 52.59 80 GLN A N 1
ATOM 575 C CA . GLN A 1 80 ? 8.004 10.973 -0.212 1.00 52.59 80 GLN A CA 1
ATOM 576 C C . GLN A 1 80 ? 6.611 11.611 -0.107 1.00 52.59 80 GLN A C 1
ATOM 578 O O . GLN A 1 80 ? 6.217 12.059 0.968 1.00 52.59 80 GLN A O 1
ATOM 583 N N . ILE A 1 81 ? 5.858 11.679 -1.208 1.00 57.41 81 ILE A N 1
ATOM 584 C CA . ILE A 1 81 ? 4.590 12.407 -1.272 1.00 57.41 81 ILE A CA 1
ATOM 585 C C . ILE A 1 81 ? 3.445 11.433 -0.992 1.00 57.41 81 ILE A C 1
ATOM 587 O O . ILE A 1 81 ? 3.311 10.405 -1.654 1.00 57.41 81 ILE A O 1
ATOM 591 N N . ARG A 1 82 ? 2.608 11.752 0.003 1.00 58.50 82 ARG A N 1
ATOM 592 C CA . ARG A 1 82 ? 1.390 10.982 0.286 1.00 58.50 82 ARG A CA 1
ATOM 593 C C . ARG A 1 82 ? 0.392 11.172 -0.853 1.00 58.50 82 ARG A C 1
ATOM 595 O O . ARG A 1 82 ? 0.127 12.295 -1.264 1.00 58.50 82 ARG A O 1
ATOM 602 N N . SER A 1 83 ? -0.159 10.058 -1.317 1.00 62.25 83 SER A N 1
ATOM 603 C CA . SER A 1 83 ? -1.231 10.038 -2.304 1.00 62.25 83 SER A CA 1
ATOM 604 C C . SER A 1 83 ? -2.536 10.560 -1.709 1.00 62.25 83 SER A C 1
ATOM 606 O O . SER A 1 83 ? -2.855 10.248 -0.562 1.00 62.25 83 SER A O 1
ATOM 608 N N . ASP A 1 84 ? -3.302 11.296 -2.507 1.00 66.75 84 ASP A N 1
ATOM 609 C CA . ASP A 1 84 ? -4.718 11.608 -2.282 1.00 66.75 84 ASP A CA 1
ATOM 610 C C . ASP A 1 84 ? -5.641 10.414 -2.591 1.00 66.75 84 ASP A C 1
ATOM 612 O O . ASP A 1 84 ? -6.845 10.455 -2.320 1.00 66.75 84 ASP A O 1
ATOM 616 N N . ARG A 1 85 ? -5.062 9.328 -3.119 1.00 74.38 85 ARG A N 1
ATOM 617 C CA . ARG A 1 85 ? -5.733 8.065 -3.422 1.00 74.38 85 ARG A CA 1
ATOM 618 C C . ARG A 1 85 ? -5.788 7.185 -2.184 1.00 74.38 85 ARG A C 1
ATOM 620 O O . ARG A 1 85 ? -4.887 6.374 -1.940 1.00 74.38 85 ARG A O 1
ATOM 627 N N . THR A 1 86 ? -6.830 7.377 -1.386 1.00 85.88 86 THR A N 1
ATOM 628 C CA . THR A 1 86 ? -6.993 6.720 -0.086 1.00 85.88 86 THR A CA 1
ATOM 629 C C . THR A 1 86 ? -8.375 6.099 0.082 1.00 85.88 86 THR A C 1
ATOM 631 O O . THR A 1 86 ? -9.358 6.502 -0.541 1.00 85.88 86 THR A O 1
ATOM 634 N N . CYS A 1 87 ? -8.444 5.083 0.933 1.00 91.06 87 CYS A N 1
ATOM 635 C CA . CYS A 1 87 ? -9.682 4.548 1.479 1.00 91.06 87 CYS A CA 1
ATOM 636 C C . CYS A 1 87 ? -9.813 4.999 2.931 1.00 91.06 87 CYS A C 1
ATOM 638 O O . CYS A 1 87 ? -8.815 5.091 3.646 1.00 91.06 87 CYS A O 1
ATOM 640 N N . LEU A 1 88 ? -11.039 5.234 3.379 1.00 93.62 88 LEU A N 1
ATOM 641 C CA . LEU A 1 88 ? -11.362 5.388 4.787 1.00 93.62 88 LEU A CA 1
ATOM 642 C C . LEU A 1 88 ? -12.090 4.127 5.246 1.00 93.62 88 LEU A C 1
ATOM 644 O O . LEU A 1 88 ? -13.103 3.750 4.654 1.00 93.62 88 LEU A O 1
ATOM 648 N N . ILE A 1 89 ? -11.547 3.476 6.269 1.00 96.69 89 ILE A N 1
ATOM 649 C CA . ILE A 1 89 ? -12.038 2.210 6.805 1.00 96.69 89 ILE A CA 1
ATOM 650 C C . ILE A 1 89 ? -12.462 2.440 8.252 1.00 96.69 89 ILE A C 1
ATOM 652 O O . ILE A 1 89 ? -11.659 2.903 9.060 1.00 96.69 89 ILE A O 1
ATOM 656 N N . GLU A 1 90 ? -13.702 2.089 8.569 1.00 97.25 90 GLU A N 1
ATOM 657 C CA . GLU A 1 90 ? -14.156 1.905 9.944 1.00 97.25 90 GLU A CA 1
ATOM 658 C C . GLU A 1 90 ? -13.645 0.529 10.417 1.00 97.25 90 GLU A C 1
ATOM 660 O O . GLU A 1 90 ? -14.073 -0.492 9.866 1.00 97.25 90 GLU A O 1
ATOM 665 N N . PRO A 1 91 ? -12.672 0.472 11.344 1.00 97.12 91 PRO A N 1
ATOM 666 C CA . PRO A 1 91 ? -12.039 -0.778 11.755 1.00 97.12 91 PRO A CA 1
ATOM 667 C C . PRO A 1 91 ? -12.975 -1.626 12.623 1.00 97.12 91 PRO A C 1
ATOM 669 O O . PRO A 1 91 ? -13.708 -1.091 13.451 1.00 97.12 91 PRO A O 1
ATOM 672 N N . ASP A 1 92 ? -12.886 -2.953 12.497 1.00 96.81 92 ASP A N 1
ATOM 673 C CA . ASP A 1 92 ? -13.645 -3.868 13.364 1.00 96.81 92 ASP A CA 1
ATOM 674 C C . ASP A 1 92 ? -13.164 -3.803 14.825 1.00 96.81 92 ASP A C 1
ATOM 676 O O . ASP A 1 92 ? -13.975 -3.731 15.746 1.00 96.81 92 ASP A O 1
ATOM 680 N N . ASP A 1 93 ? -11.842 -3.790 15.032 1.00 94.69 93 ASP A N 1
ATOM 681 C CA . ASP A 1 93 ? -11.214 -3.548 16.333 1.00 94.69 93 ASP A CA 1
ATOM 682 C C . ASP A 1 93 ? -9.879 -2.815 16.157 1.00 94.69 93 ASP A C 1
ATOM 684 O O . ASP A 1 93 ? -8.826 -3.400 15.898 1.00 94.69 93 ASP A O 1
ATOM 688 N N . LEU A 1 94 ? -9.904 -1.491 16.306 1.00 93.06 94 LEU A N 1
ATOM 689 C CA . LEU A 1 94 ? -8.692 -0.686 16.168 1.00 93.06 94 LEU A CA 1
ATOM 690 C C . LEU A 1 94 ? -7.637 -1.008 17.240 1.00 93.06 94 LEU A C 1
ATOM 692 O O . LEU A 1 94 ? -6.437 -0.854 16.995 1.00 93.06 94 LEU A O 1
ATOM 696 N N . SER A 1 95 ? -8.081 -1.415 18.431 1.00 91.50 95 SER A N 1
ATOM 697 C CA . SER A 1 95 ? -7.204 -1.632 19.581 1.00 91.50 95 SER A CA 1
ATOM 698 C C . SER A 1 95 ? -6.330 -2.872 19.408 1.00 91.50 95 SER A C 1
ATOM 700 O O . SER A 1 95 ? -5.179 -2.863 19.845 1.00 91.50 95 SER A O 1
ATOM 702 N N . GLU A 1 96 ? -6.833 -3.884 18.698 1.00 91.62 96 GLU A N 1
ATOM 703 C CA . GLU A 1 96 ? -6.060 -5.063 18.303 1.00 91.62 96 GLU A CA 1
ATOM 704 C C . GLU A 1 96 ? -5.186 -4.812 17.064 1.00 91.62 96 GLU A C 1
ATOM 706 O O . GLU A 1 96 ? -4.102 -5.386 16.939 1.00 91.62 96 GLU A O 1
ATOM 711 N N . GLU A 1 97 ? -5.603 -3.921 16.161 1.00 90.56 97 GLU A N 1
ATOM 712 C CA . GLU A 1 97 ? -4.896 -3.683 14.899 1.00 90.56 97 GLU A CA 1
ATOM 713 C C . GLU A 1 97 ? -3.635 -2.818 15.055 1.00 90.56 97 GLU A C 1
ATOM 715 O O . GLU A 1 97 ? -2.558 -3.206 14.587 1.00 90.56 97 GLU A O 1
ATOM 720 N N . VAL A 1 98 ? -3.728 -1.663 15.727 1.00 88.88 98 VAL A N 1
ATOM 721 C CA . VAL A 1 98 ? -2.622 -0.684 15.836 1.00 88.88 98 VAL A CA 1
ATOM 722 C C . VAL A 1 98 ? -1.328 -1.272 16.422 1.00 88.88 98 VAL A C 1
ATOM 724 O O . VAL A 1 98 ? -0.258 -0.963 15.887 1.00 88.88 98 VAL A O 1
ATOM 727 N N . PRO A 1 99 ? -1.356 -2.138 17.457 1.00 91.69 99 PRO A N 1
ATOM 728 C CA . PRO A 1 99 ? -0.144 -2.769 17.984 1.00 91.69 99 PRO A CA 1
ATOM 729 C C . PRO A 1 99 ? 0.626 -3.613 16.961 1.00 91.69 99 PRO A C 1
ATOM 731 O O . PRO A 1 99 ? 1.817 -3.857 17.146 1.00 91.69 99 PRO A O 1
ATOM 734 N N . THR A 1 100 ? -0.027 -4.058 15.883 1.00 90.62 100 THR A N 1
ATOM 735 C CA . THR A 1 100 ? 0.610 -4.854 14.821 1.00 90.62 100 THR A CA 1
ATOM 736 C C . THR A 1 100 ? 1.323 -4.004 13.767 1.00 90.62 100 THR A C 1
ATOM 738 O O . THR A 1 100 ? 1.996 -4.544 12.888 1.00 90.62 100 THR A O 1
ATOM 741 N N . TRP A 1 101 ? 1.182 -2.677 13.819 1.00 92.31 101 TRP A N 1
ATOM 742 C CA . TRP A 1 101 ? 1.743 -1.777 12.818 1.00 92.31 101 TRP A CA 1
ATOM 743 C C . TRP A 1 101 ? 3.198 -1.410 13.109 1.00 92.31 101 TRP A C 1
ATOM 745 O O . TRP A 1 101 ? 3.641 -1.296 14.251 1.00 92.31 101 TRP A O 1
ATOM 755 N N . MET A 1 102 ? 3.940 -1.121 12.040 1.00 94.06 102 MET A N 1
ATOM 756 C CA . MET A 1 102 ? 5.233 -0.451 12.148 1.00 94.06 102 MET A CA 1
ATOM 757 C C . MET A 1 102 ? 5.002 1.051 12.329 1.00 94.06 102 MET A C 1
ATOM 759 O O . MET A 1 102 ? 4.400 1.694 11.471 1.00 94.06 102 MET A O 1
ATOM 763 N N . LEU A 1 103 ? 5.507 1.620 13.425 1.00 92.44 103 LEU A N 1
ATOM 764 C CA . LEU A 1 103 ? 5.337 3.036 13.763 1.00 92.44 103 LEU A CA 1
ATOM 765 C C . LEU A 1 103 ? 6.694 3.725 13.915 1.00 92.44 103 LEU A C 1
ATOM 767 O O . LEU A 1 103 ? 7.615 3.164 14.500 1.00 92.44 103 LEU A O 1
ATOM 771 N N . GLY A 1 104 ? 6.823 4.958 13.420 1.00 92.31 104 GLY A N 1
ATOM 772 C CA . GLY A 1 104 ? 8.037 5.764 13.581 1.00 92.31 104 GLY A CA 1
ATOM 773 C C . GLY A 1 104 ? 9.280 5.120 12.955 1.00 92.31 104 GLY A C 1
ATOM 774 O O . GLY A 1 104 ? 9.283 4.778 11.773 1.00 92.31 104 GLY A O 1
ATOM 775 N N . LYS A 1 105 ? 10.353 4.967 13.744 1.00 94.75 105 LYS A N 1
ATOM 776 C CA . LYS A 1 105 ? 11.649 4.453 13.268 1.00 94.75 105 LYS A CA 1
ATOM 777 C C . LYS A 1 105 ? 11.553 3.070 12.592 1.00 94.75 105 LYS A C 1
ATOM 779 O O . LYS A 1 105 ? 12.069 2.960 11.484 1.00 94.75 105 LYS A O 1
ATOM 784 N N . PRO A 1 106 ? 10.872 2.060 13.168 1.00 94.75 106 PRO A N 1
ATOM 785 C CA . PRO A 1 106 ? 10.600 0.794 12.485 1.00 94.75 106 PRO A CA 1
ATOM 786 C C . PRO A 1 106 ? 10.025 0.928 11.068 1.00 94.75 106 PRO A C 1
ATOM 788 O O . PRO A 1 106 ? 10.486 0.239 10.165 1.00 94.75 106 PRO A O 1
ATOM 791 N N . ALA A 1 107 ? 9.067 1.835 10.846 1.00 92.44 107 ALA A N 1
ATOM 792 C CA . ALA A 1 107 ? 8.491 2.049 9.517 1.00 92.44 107 ALA A CA 1
ATOM 793 C C . ALA A 1 107 ? 9.523 2.644 8.546 1.00 92.44 107 ALA A C 1
ATOM 795 O O . ALA A 1 107 ? 9.646 2.181 7.417 1.00 92.44 107 ALA A O 1
ATOM 796 N N . VAL A 1 108 ? 10.313 3.622 9.004 1.00 91.75 108 VAL A N 1
ATOM 797 C CA . VAL A 1 108 ? 11.393 4.229 8.206 1.00 91.75 108 VAL A CA 1
ATOM 798 C C . VAL A 1 108 ? 12.459 3.199 7.833 1.00 91.75 108 VAL A C 1
ATOM 800 O O . VAL A 1 108 ? 12.893 3.146 6.682 1.00 91.75 108 VAL A O 1
ATOM 803 N N . ASP A 1 109 ? 12.885 2.384 8.797 1.00 95.19 109 ASP A N 1
ATOM 804 C CA . ASP A 1 109 ? 13.897 1.351 8.582 1.00 95.19 109 ASP A CA 1
ATOM 805 C C . ASP A 1 109 ? 13.373 0.269 7.621 1.00 95.19 109 ASP A C 1
ATOM 807 O O . ASP A 1 109 ? 14.097 -0.137 6.711 1.00 95.19 109 ASP A O 1
ATOM 811 N N . TRP A 1 110 ? 12.098 -0.123 7.742 1.00 93.88 110 TRP A N 1
ATOM 812 C CA . TRP A 1 110 ? 11.448 -1.021 6.787 1.00 93.88 110 TRP A CA 1
ATOM 813 C C . TRP A 1 110 ? 11.418 -0.429 5.376 1.00 93.88 110 TRP A C 1
ATOM 815 O O . TRP A 1 110 ? 11.859 -1.095 4.442 1.00 93.88 110 TRP A O 1
ATOM 825 N N . SER A 1 111 ? 10.981 0.824 5.203 1.00 91.38 111 SER A N 1
ATOM 826 C CA . SER A 1 111 ? 10.917 1.457 3.878 1.00 91.38 111 SER A CA 1
ATOM 827 C C . SER A 1 111 ? 12.297 1.529 3.220 1.00 91.38 111 SER A C 1
ATOM 829 O O . SER A 1 111 ? 12.416 1.250 2.030 1.00 91.38 111 SER A O 1
ATOM 831 N N . ARG A 1 112 ? 13.356 1.833 3.985 1.00 91.38 112 ARG A N 1
ATOM 832 C CA . ARG A 1 112 ? 14.746 1.823 3.490 1.00 91.38 112 ARG A CA 1
ATOM 833 C C . ARG A 1 112 ? 15.207 0.427 3.080 1.00 91.38 112 ARG A C 1
ATOM 835 O O . ARG A 1 112 ? 15.833 0.280 2.034 1.00 91.38 112 ARG A O 1
ATOM 842 N N . ALA A 1 113 ? 14.893 -0.588 3.882 1.00 93.38 113 ALA A N 1
ATOM 843 C CA . ALA A 1 113 ? 15.241 -1.968 3.567 1.00 93.38 113 ALA A CA 1
ATOM 844 C C . ALA A 1 113 ? 14.520 -2.458 2.301 1.00 93.38 113 ALA A C 1
ATOM 846 O O . ALA A 1 113 ? 15.153 -3.046 1.427 1.00 93.38 113 ALA A O 1
ATOM 847 N N . GLN A 1 114 ? 13.221 -2.171 2.165 1.00 92.62 114 GLN A N 1
ATOM 848 C CA . GLN A 1 114 ? 12.458 -2.519 0.963 1.00 92.62 114 GLN A CA 1
ATOM 849 C C . GLN A 1 114 ? 12.964 -1.779 -0.270 1.00 92.62 114 GLN A C 1
ATOM 851 O O . GLN A 1 114 ? 13.091 -2.386 -1.325 1.00 92.62 114 GLN A O 1
ATOM 856 N N . TYR A 1 115 ? 13.307 -0.497 -0.135 1.00 90.25 115 TYR A N 1
ATOM 857 C CA . TYR A 1 115 ? 13.900 0.273 -1.222 1.00 90.25 115 TYR A CA 1
ATOM 858 C C . TYR A 1 115 ? 15.178 -0.390 -1.754 1.00 90.25 115 TYR A C 1
ATOM 860 O O . TYR A 1 115 ? 15.314 -0.582 -2.960 1.00 90.25 115 TYR A O 1
ATOM 868 N N . GLY A 1 116 ? 16.090 -0.789 -0.857 1.00 89.31 116 GLY A N 1
ATOM 869 C CA . GLY A 1 116 ? 17.316 -1.501 -1.230 1.00 89.31 116 GLY A CA 1
ATOM 870 C C . GLY A 1 116 ? 17.026 -2.823 -1.940 1.00 89.31 116 GLY A C 1
ATOM 871 O O . GLY A 1 116 ? 17.531 -3.045 -3.035 1.00 89.31 116 GLY A O 1
ATOM 872 N N . ARG A 1 117 ? 16.137 -3.653 -1.375 1.00 92.12 117 ARG A N 1
ATOM 873 C CA . ARG A 1 117 ? 15.743 -4.935 -1.986 1.00 92.12 117 ARG A CA 1
ATOM 874 C C . ARG A 1 117 ? 15.135 -4.762 -3.378 1.00 92.12 117 ARG A C 1
ATOM 876 O O . ARG A 1 117 ? 15.473 -5.521 -4.276 1.00 92.12 117 ARG A O 1
ATOM 883 N N . ILE A 1 118 ? 14.259 -3.774 -3.566 1.00 91.50 118 ILE A N 1
ATOM 884 C CA . ILE A 1 118 ? 13.642 -3.496 -4.869 1.00 91.50 118 ILE A CA 1
ATOM 885 C C . ILE A 1 118 ? 14.693 -3.032 -5.872 1.00 91.50 118 ILE A C 1
ATOM 887 O O . ILE A 1 118 ? 14.704 -3.500 -7.006 1.00 91.50 118 ILE A O 1
ATOM 891 N N . ARG A 1 119 ? 15.587 -2.125 -5.467 1.00 86.94 119 ARG A N 1
ATOM 892 C CA . ARG A 1 119 ? 16.685 -1.670 -6.322 1.00 86.94 119 ARG A CA 1
ATOM 893 C C . ARG A 1 119 ? 17.542 -2.838 -6.787 1.00 86.94 119 ARG A C 1
ATOM 895 O O . ARG A 1 119 ? 17.770 -2.961 -7.985 1.00 86.94 119 ARG A O 1
ATOM 902 N N . ASP A 1 120 ? 17.974 -3.687 -5.864 1.00 86.00 120 ASP A N 1
ATOM 903 C CA . ASP A 1 120 ? 18.841 -4.821 -6.177 1.00 86.00 120 ASP A CA 1
ATOM 904 C C . ASP A 1 120 ? 18.111 -5.827 -7.096 1.00 86.00 120 ASP A C 1
ATOM 906 O O . ASP A 1 120 ? 18.658 -6.260 -8.106 1.00 86.00 120 ASP A O 1
ATOM 910 N N . HIS A 1 121 ? 16.823 -6.080 -6.849 1.00 87.94 121 HIS A N 1
ATOM 911 C CA . HIS A 1 121 ? 15.979 -6.921 -7.703 1.00 87.94 121 HIS A CA 1
ATOM 912 C C . HIS A 1 121 ? 15.791 -6.366 -9.128 1.00 87.94 121 HIS A C 1
ATOM 914 O O . HIS A 1 121 ? 15.770 -7.120 -10.101 1.00 87.94 121 HIS A O 1
ATOM 920 N N . LEU A 1 122 ? 15.632 -5.047 -9.279 1.00 83.19 122 LEU A N 1
ATOM 921 C CA . LEU A 1 122 ? 15.504 -4.410 -10.593 1.00 83.19 122 LEU A CA 1
ATOM 922 C C . LEU A 1 122 ? 16.848 -4.348 -11.333 1.00 83.19 122 LEU A C 1
ATOM 924 O O . LEU A 1 122 ? 16.869 -4.472 -12.556 1.00 83.19 122 LEU A O 1
ATOM 928 N N . LEU A 1 123 ? 17.964 -4.203 -10.612 1.00 78.69 123 LEU A N 1
ATOM 929 C CA . LEU A 1 123 ? 19.322 -4.260 -11.165 1.00 78.69 123 LEU A CA 1
ATOM 930 C C . LEU A 1 123 ? 19.631 -5.612 -11.814 1.00 78.69 123 LEU A C 1
ATOM 932 O O . LEU A 1 123 ? 20.218 -5.655 -12.890 1.00 78.69 123 LEU A O 1
ATOM 936 N N . GLU A 1 124 ? 19.207 -6.712 -11.198 1.00 76.94 124 GLU A N 1
ATOM 937 C CA . GLU A 1 124 ? 19.393 -8.057 -11.760 1.00 76.94 124 GLU A CA 1
ATOM 938 C C . GLU A 1 124 ? 18.591 -8.281 -13.053 1.00 76.94 124 GLU A C 1
ATOM 940 O O . GLU A 1 124 ? 18.926 -9.154 -13.854 1.00 76.94 124 GLU A O 1
ATOM 945 N N . ARG A 1 125 ? 17.536 -7.485 -13.268 1.00 72.31 125 ARG A N 1
ATOM 946 C CA . ARG A 1 125 ? 16.576 -7.638 -14.370 1.00 72.31 125 ARG A CA 1
ATOM 947 C C . ARG A 1 125 ? 16.661 -6.547 -15.438 1.00 72.31 125 ARG A C 1
ATOM 949 O O . ARG A 1 125 ? 16.014 -6.680 -16.477 1.00 72.31 125 ARG A O 1
ATOM 956 N N . THR A 1 126 ? 17.437 -5.480 -15.230 1.00 65.56 126 THR A N 1
ATOM 957 C CA . THR A 1 126 ? 17.615 -4.443 -16.255 1.00 65.56 126 THR A CA 1
ATOM 958 C C . THR A 1 126 ? 18.536 -4.938 -17.365 1.00 65.56 126 THR A C 1
ATOM 960 O O . THR A 1 126 ? 19.697 -5.269 -17.142 1.00 65.56 126 THR A O 1
ATOM 963 N N . ALA A 1 127 ? 18.018 -4.957 -18.592 1.00 57.50 127 ALA A N 1
ATOM 964 C CA . ALA A 1 127 ? 18.822 -5.221 -19.782 1.00 57.50 127 ALA A CA 1
ATOM 965 C C . ALA A 1 127 ? 19.618 -3.984 -20.237 1.00 57.50 127 ALA A C 1
ATOM 967 O O . ALA A 1 127 ? 20.523 -4.121 -21.057 1.00 57.50 127 ALA A O 1
ATOM 968 N N . ASP A 1 128 ? 19.282 -2.789 -19.728 1.00 64.62 128 ASP A N 1
ATOM 969 C CA . ASP A 1 128 ? 19.974 -1.540 -20.048 1.00 64.62 128 ASP A CA 1
ATOM 970 C C . ASP A 1 128 ? 21.187 -1.329 -19.118 1.00 64.62 128 ASP A C 1
ATOM 972 O O . ASP A 1 128 ? 21.002 -1.078 -17.918 1.00 64.62 128 ASP A O 1
ATOM 976 N N . PRO A 1 129 ? 22.423 -1.375 -19.655 1.00 60.81 129 PRO A N 1
ATOM 977 C CA . PRO A 1 129 ? 23.644 -1.162 -18.887 1.00 60.81 129 PRO A CA 1
ATOM 978 C C . PRO A 1 129 ? 23.740 0.240 -18.277 1.00 60.81 129 PRO A C 1
ATOM 980 O O . PRO A 1 129 ? 24.359 0.390 -17.228 1.00 60.81 129 PRO A O 1
ATOM 983 N N . ALA A 1 130 ? 23.151 1.266 -18.904 1.00 60.94 130 ALA A N 1
ATOM 984 C CA . ALA A 1 130 ? 23.226 2.641 -18.407 1.00 60.94 130 ALA A CA 1
ATOM 985 C C . ALA A 1 130 ? 22.359 2.832 -17.152 1.00 60.94 130 ALA A C 1
ATOM 987 O O . ALA A 1 130 ? 22.825 3.376 -16.149 1.00 60.94 130 ALA A O 1
ATOM 988 N N . THR A 1 131 ? 21.129 2.312 -17.183 1.00 63.78 131 THR A N 1
ATOM 989 C CA . THR A 1 131 ? 20.236 2.248 -16.015 1.00 63.78 131 THR A CA 1
ATOM 990 C C . THR A 1 131 ? 20.810 1.346 -14.916 1.00 63.78 131 THR A C 1
ATOM 992 O O . THR A 1 131 ? 20.767 1.708 -13.740 1.00 63.78 131 THR A O 1
ATOM 995 N N . GLY A 1 132 ? 21.418 0.214 -15.290 1.00 62.59 132 GLY A N 1
ATOM 996 C CA . GLY A 1 132 ? 22.118 -0.673 -14.357 1.00 62.59 132 GLY A CA 1
ATOM 997 C C . GLY A 1 132 ? 23.290 0.006 -13.644 1.00 62.59 132 GLY A C 1
ATOM 998 O O . GLY A 1 132 ? 23.418 -0.096 -12.427 1.00 62.59 132 GLY A O 1
ATOM 999 N N . LEU A 1 133 ? 24.113 0.762 -14.373 1.00 58.03 133 LEU A N 1
ATOM 1000 C CA . LEU A 1 133 ? 25.258 1.473 -13.802 1.00 58.03 133 LEU A CA 1
ATOM 1001 C C . LEU A 1 133 ? 24.823 2.610 -12.862 1.00 58.03 133 LEU A C 1
ATOM 1003 O O . LEU A 1 133 ? 25.339 2.719 -11.754 1.00 58.03 133 LEU A O 1
ATOM 1007 N N . ALA A 1 134 ? 23.821 3.406 -13.252 1.00 65.12 134 ALA A N 1
ATOM 1008 C CA . ALA A 1 134 ? 23.312 4.503 -12.425 1.00 65.12 134 ALA A CA 1
ATOM 1009 C C . ALA A 1 134 ? 22.712 4.018 -11.092 1.00 65.12 134 ALA A C 1
ATOM 1011 O O . ALA A 1 134 ? 22.911 4.640 -10.048 1.00 65.12 134 ALA A O 1
ATOM 1012 N N . LEU A 1 135 ? 21.993 2.894 -11.112 1.00 67.88 135 LEU A N 1
ATOM 1013 C CA . LEU A 1 135 ? 21.439 2.287 -9.902 1.00 67.88 135 LEU A CA 1
ATOM 1014 C C . LEU A 1 135 ? 22.521 1.633 -9.028 1.00 67.88 135 LEU A C 1
ATOM 1016 O O . LEU A 1 135 ? 22.435 1.715 -7.800 1.00 67.88 135 LEU A O 1
ATOM 1020 N N . ALA A 1 136 ? 23.549 1.034 -9.639 1.00 62.47 136 ALA A N 1
ATOM 1021 C CA . ALA A 1 136 ? 24.689 0.448 -8.932 1.00 62.47 136 ALA A CA 1
ATOM 1022 C C . ALA A 1 136 ? 25.541 1.506 -8.204 1.00 62.47 136 ALA A C 1
ATOM 1024 O O . ALA A 1 136 ? 26.019 1.247 -7.100 1.00 62.47 136 ALA A O 1
ATOM 1025 N N . ASP A 1 137 ? 25.641 2.720 -8.754 1.00 60.91 137 ASP A N 1
ATOM 1026 C CA . ASP A 1 137 ? 26.333 3.865 -8.140 1.00 60.91 137 ASP A CA 1
ATOM 1027 C C . ASP A 1 137 ? 25.512 4.562 -7.031 1.00 60.91 137 ASP A C 1
ATOM 1029 O O . ASP A 1 137 ? 25.865 5.641 -6.550 1.00 60.91 137 ASP A O 1
ATOM 1033 N N . GLY A 1 138 ? 24.410 3.946 -6.586 1.00 63.44 138 GLY A N 1
ATOM 1034 C CA . GLY A 1 138 ? 23.562 4.469 -5.514 1.00 63.44 138 GLY A CA 1
ATOM 1035 C C . GLY A 1 138 ? 22.511 5.478 -5.978 1.00 63.44 138 GLY A C 1
ATOM 1036 O O . GLY A 1 138 ? 21.984 6.220 -5.148 1.00 63.44 138 GLY A O 1
ATOM 1037 N N . GLY A 1 139 ? 22.199 5.503 -7.277 1.00 69.56 139 GLY A N 1
ATOM 1038 C CA . GLY A 1 139 ? 21.148 6.340 -7.846 1.00 69.56 139 GLY A CA 1
ATOM 1039 C C . GLY A 1 139 ? 19.750 6.054 -7.285 1.00 69.56 139 GLY A C 1
ATOM 1040 O O . GLY A 1 139 ? 19.476 5.007 -6.686 1.00 69.56 139 GLY A O 1
ATOM 1041 N N . GLU A 1 140 ? 18.846 7.017 -7.483 1.00 73.31 140 GLU A N 1
ATOM 1042 C CA . GLU A 1 140 ? 17.439 6.841 -7.133 1.00 73.31 140 GLU A CA 1
ATOM 1043 C C . GLU A 1 140 ? 16.744 5.846 -8.080 1.00 73.31 140 GLU A C 1
ATOM 1045 O O . GLU A 1 140 ? 17.042 5.796 -9.274 1.00 73.31 140 GLU A O 1
ATOM 1050 N N . LEU A 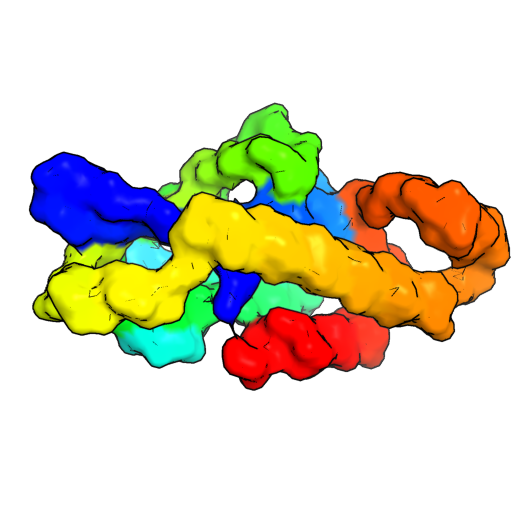1 141 ? 15.799 5.062 -7.550 1.00 79.12 141 LEU A N 1
ATOM 1051 C CA . LEU A 1 141 ? 14.928 4.194 -8.339 1.00 79.12 141 LEU A CA 1
ATOM 1052 C C . LEU A 1 141 ? 14.194 5.042 -9.389 1.00 79.12 141 LEU A C 1
ATOM 1054 O O . LEU A 1 141 ? 13.516 6.002 -9.005 1.00 79.12 141 LEU A O 1
ATOM 1058 N N . PRO A 1 142 ? 14.276 4.700 -10.690 1.00 81.00 142 PRO A N 1
ATOM 1059 C CA . PRO A 1 142 ? 13.601 5.472 -11.718 1.00 81.00 142 PRO A CA 1
ATOM 1060 C C . PRO A 1 142 ? 12.090 5.488 -11.485 1.00 81.00 142 PRO A C 1
ATOM 1062 O O . PRO A 1 142 ? 11.467 4.455 -11.217 1.00 81.00 142 PRO A O 1
ATOM 1065 N N . VAL A 1 143 ? 11.484 6.664 -11.630 1.00 84.44 143 VAL A N 1
ATOM 1066 C CA . VAL A 1 143 ? 10.024 6.783 -11.671 1.00 84.44 143 VAL A CA 1
ATOM 1067 C C . VAL A 1 143 ? 9.500 5.961 -12.851 1.00 84.44 143 VAL A C 1
ATOM 1069 O O . VAL A 1 143 ? 10.008 6.077 -13.964 1.00 84.44 143 VAL A O 1
ATOM 1072 N N . GLY A 1 144 ? 8.493 5.123 -12.612 1.00 87.06 144 GLY A N 1
ATOM 1073 C CA . GLY A 1 144 ? 7.925 4.251 -13.641 1.00 87.06 144 GLY A CA 1
ATOM 1074 C C . GLY A 1 144 ? 8.787 3.036 -14.002 1.00 87.06 144 GLY A C 1
ATOM 1075 O O . GLY A 1 144 ? 8.550 2.435 -15.048 1.00 87.06 144 GLY A O 1
ATOM 1076 N N . ALA A 1 145 ? 9.773 2.656 -13.176 1.00 87.50 145 ALA A N 1
ATOM 1077 C CA . ALA A 1 145 ? 10.651 1.511 -13.438 1.00 87.50 145 ALA A CA 1
ATOM 1078 C C . ALA A 1 145 ? 9.897 0.207 -13.763 1.00 87.50 145 ALA A C 1
ATOM 1080 O O . ALA A 1 145 ? 10.330 -0.547 -14.633 1.00 87.50 145 ALA A O 1
ATOM 1081 N N . LEU A 1 146 ? 8.743 -0.047 -13.134 1.00 89.44 146 LEU A N 1
ATOM 1082 C CA . LEU A 1 146 ? 7.964 -1.261 -13.401 1.00 89.44 146 LEU A CA 1
ATOM 1083 C C . LEU A 1 146 ? 7.377 -1.290 -14.819 1.00 89.44 146 LEU A C 1
ATOM 1085 O O . LEU A 1 146 ? 7.194 -2.365 -15.389 1.00 89.44 146 LEU A O 1
ATOM 1089 N N . ASN A 1 147 ? 7.134 -0.129 -15.434 1.00 86.50 147 ASN A N 1
ATOM 1090 C CA . ASN A 1 147 ? 6.585 -0.056 -16.791 1.00 86.50 147 ASN A CA 1
ATOM 1091 C C . ASN A 1 147 ? 7.569 -0.576 -17.851 1.00 86.50 147 ASN A C 1
ATOM 1093 O O . ASN A 1 147 ? 7.140 -0.945 -18.942 1.00 86.50 147 ASN A O 1
ATOM 1097 N N . GLN A 1 148 ? 8.864 -0.645 -17.526 1.00 82.75 148 GLN A N 1
ATOM 1098 C CA . GLN A 1 148 ? 9.909 -1.154 -18.418 1.00 82.75 148 GLN A CA 1
ATOM 1099 C C . GLN A 1 148 ? 10.079 -2.677 -18.351 1.00 82.75 148 GLN A C 1
ATOM 1101 O O . GLN A 1 148 ? 10.763 -3.256 -19.192 1.00 82.75 148 GLN A O 1
ATOM 1106 N N . LEU A 1 149 ? 9.472 -3.339 -17.362 1.00 85.56 149 LEU A N 1
ATOM 1107 C CA . LEU A 1 149 ? 9.574 -4.788 -17.205 1.00 85.56 149 LEU A CA 1
ATOM 1108 C C . LEU A 1 149 ? 8.742 -5.525 -18.262 1.00 85.56 149 LEU A C 1
ATOM 1110 O O . LEU A 1 149 ? 7.808 -4.970 -18.845 1.00 85.56 149 LEU A O 1
ATOM 1114 N N . ASP A 1 150 ? 9.046 -6.795 -18.513 1.00 86.62 150 ASP A N 1
ATOM 1115 C CA . ASP A 1 150 ? 8.139 -7.687 -19.238 1.00 86.62 150 ASP A CA 1
ATOM 1116 C C . ASP A 1 150 ? 7.075 -8.288 -18.293 1.00 86.62 150 ASP A C 1
ATOM 1118 O O . ASP A 1 150 ? 6.982 -7.933 -17.117 1.00 86.62 150 ASP A O 1
ATOM 1122 N N . ALA A 1 151 ? 6.198 -9.149 -18.817 1.00 86.81 151 ALA A N 1
ATOM 1123 C CA . ALA A 1 151 ? 5.128 -9.743 -18.012 1.00 86.81 151 ALA A CA 1
ATOM 1124 C C . ALA A 1 151 ? 5.653 -10.713 -16.938 1.00 86.81 151 ALA A C 1
ATOM 1126 O O . ALA A 1 151 ? 5.065 -10.791 -15.862 1.00 86.81 151 ALA A O 1
ATOM 1127 N N . THR A 1 152 ? 6.746 -11.427 -17.218 1.00 88.81 152 THR A N 1
ATOM 1128 C CA . THR A 1 152 ? 7.347 -12.384 -16.283 1.00 88.81 152 THR A CA 1
ATOM 1129 C C . THR A 1 152 ? 8.004 -11.642 -15.126 1.00 88.81 152 THR A C 1
ATOM 1131 O O . THR A 1 152 ? 7.646 -11.874 -13.978 1.00 88.81 152 THR A O 1
ATOM 1134 N N . ALA A 1 153 ? 8.857 -10.660 -15.422 1.00 87.81 153 ALA A N 1
ATOM 1135 C CA . ALA A 1 153 ? 9.512 -9.835 -14.413 1.00 87.81 153 ALA A CA 1
ATOM 1136 C C . ALA A 1 153 ? 8.515 -9.032 -13.559 1.00 87.81 153 ALA A C 1
ATOM 1138 O O . ALA A 1 153 ? 8.771 -8.795 -12.381 1.00 87.81 153 ALA A O 1
ATOM 1139 N N . TRP A 1 154 ? 7.369 -8.636 -14.123 1.00 89.38 154 TRP A N 1
ATOM 1140 C CA . TRP A 1 154 ? 6.287 -8.018 -13.352 1.00 89.38 154 TRP A CA 1
ATOM 1141 C C . TRP A 1 154 ? 5.648 -8.990 -12.353 1.00 89.38 154 TRP A C 1
ATOM 1143 O O . TRP A 1 154 ? 5.452 -8.627 -11.196 1.00 89.38 154 TRP A O 1
ATOM 1153 N N . SER A 1 155 ? 5.332 -10.215 -12.789 1.00 88.81 155 SER A N 1
ATOM 1154 C CA . SER A 1 155 ? 4.778 -11.256 -11.909 1.00 88.81 155 SER A CA 1
ATOM 1155 C C . SER A 1 155 ? 5.753 -11.594 -10.784 1.00 88.81 155 SER A C 1
ATOM 1157 O O . SER A 1 155 ? 5.364 -11.640 -9.623 1.00 88.81 155 SER A O 1
ATOM 1159 N N . ASP A 1 156 ? 7.036 -11.742 -11.117 1.00 90.44 156 ASP A N 1
ATOM 1160 C CA . ASP A 1 156 ? 8.079 -12.040 -10.138 1.00 90.44 156 ASP A CA 1
ATOM 1161 C C . ASP A 1 156 ? 8.242 -10.912 -9.103 1.00 90.44 156 ASP A C 1
ATOM 1163 O O . ASP A 1 156 ? 8.541 -11.172 -7.937 1.00 90.44 156 ASP A O 1
ATOM 1167 N N . PHE A 1 157 ? 8.042 -9.653 -9.510 1.00 91.94 157 PHE A N 1
ATOM 1168 C CA . PHE A 1 157 ? 8.033 -8.514 -8.592 1.00 91.94 157 PHE A CA 1
ATOM 1169 C C . PHE A 1 157 ? 6.839 -8.572 -7.630 1.00 91.94 157 PHE A C 1
ATOM 1171 O O . PHE A 1 157 ? 6.999 -8.334 -6.431 1.00 91.94 157 PHE A O 1
ATOM 1178 N N . GLU A 1 158 ? 5.642 -8.877 -8.137 1.00 90.94 158 GLU A N 1
ATOM 1179 C CA . GLU A 1 158 ? 4.449 -9.025 -7.299 1.00 90.94 158 GLU A CA 1
ATOM 1180 C C . GLU A 1 158 ? 4.638 -10.142 -6.265 1.00 90.94 158 GLU A C 1
ATOM 1182 O O . GLU A 1 158 ? 4.412 -9.919 -5.073 1.00 90.94 158 GLU A O 1
ATOM 1187 N N . ASP A 1 159 ? 5.147 -11.295 -6.697 1.00 90.62 159 ASP A N 1
ATOM 1188 C CA . ASP A 1 159 ? 5.374 -12.446 -5.828 1.00 90.62 159 ASP A CA 1
ATOM 1189 C C . ASP A 1 159 ? 6.424 -12.181 -4.742 1.00 90.62 159 ASP A C 1
ATOM 1191 O O . ASP A 1 159 ? 6.214 -12.537 -3.581 1.00 90.62 159 ASP A O 1
ATOM 1195 N N . GLU A 1 160 ? 7.520 -11.499 -5.077 1.00 91.62 160 GLU A N 1
ATOM 1196 C CA . GLU A 1 160 ? 8.598 -11.208 -4.125 1.00 91.62 160 GLU A CA 1
ATOM 1197 C C . GLU A 1 160 ? 8.216 -10.132 -3.090 1.00 91.62 160 GLU A C 1
ATOM 1199 O O . GLU A 1 160 ? 8.633 -10.203 -1.927 1.00 91.62 160 GLU A O 1
ATOM 1204 N N . PHE A 1 161 ? 7.446 -9.111 -3.488 1.00 91.75 161 PHE A N 1
ATOM 1205 C CA . PHE A 1 161 ? 7.243 -7.911 -2.662 1.00 91.75 161 PHE A CA 1
ATOM 1206 C C . PHE A 1 161 ? 5.814 -7.706 -2.148 1.00 91.75 161 PHE A C 1
ATOM 1208 O O . PHE A 1 161 ? 5.633 -7.002 -1.149 1.00 91.75 161 PHE A O 1
ATOM 1215 N N . LEU A 1 162 ? 4.797 -8.281 -2.795 1.00 88.44 162 LEU A N 1
ATOM 1216 C CA . LEU A 1 162 ? 3.383 -7.995 -2.510 1.00 88.44 162 LEU A CA 1
ATOM 1217 C C . LEU A 1 162 ? 2.549 -9.230 -2.134 1.00 88.44 162 LEU A C 1
ATOM 1219 O O . LEU A 1 162 ? 1.484 -9.066 -1.533 1.00 88.44 162 LEU A O 1
ATOM 1223 N N . SER A 1 163 ? 3.027 -10.442 -2.424 1.00 77.69 163 SER A N 1
ATOM 1224 C CA . SER A 1 163 ? 2.317 -11.698 -2.126 1.00 77.69 163 SER A CA 1
ATOM 1225 C C . SER A 1 163 ? 2.494 -12.224 -0.688 1.00 77.69 163 SER A C 1
ATOM 1227 O O . SER A 1 163 ? 1.974 -13.295 -0.376 1.00 77.69 163 SER A O 1
ATOM 1229 N N . ALA A 1 164 ? 3.169 -11.474 0.193 1.00 57.97 164 ALA A N 1
ATOM 1230 C CA . ALA A 1 164 ? 3.379 -11.814 1.608 1.00 57.97 164 ALA A CA 1
ATOM 1231 C C . ALA A 1 164 ? 2.320 -11.230 2.561 1.00 57.97 164 ALA A C 1
ATOM 1233 O O . ALA A 1 164 ? 1.933 -10.044 2.395 1.00 57.97 164 ALA A O 1
#

Radius of gyration: 16.15 Å; chains: 1; bounding box: 46×28×40 Å

pLDDT: mean 84.6, std 12.62, range [50.75, 97.69]

Foldseek 3Di:
DQKDWDQDPVRKIKIDGQLVVQQQQFQPKQKDADAAQDWFAAQGFGMWIHDDPAIATAGDLATFGFHHFDRDRAPDHDNPDTGPGITIGNGPDSPVRVVPDQDDPSVVVVVVVVQVVVLVLLLVQDPDVVSNVCSVVVHHDHGSSLVPHDPVSSVVCNVVPPVD

Secondary structure (DSSP, 8-state):
--EEEEE-TTS-EEEEE-HHHHHHH-TT-EEEEPPTT-EE-TTSEEEEEEETTEEEEEEPSS-EEEEEE--PPPS---TTSPPS-EEEEEES-HHHHGGGS--SHHHHHHHHHHHHHHHHHHHHH---HHHHHHHHTTPPPPTTGGGGS-HHHHHHHHHHHT--

Sequence (164 aa):
TFTWGQVRSGGDVEVGVHPMLLSLLGPDAELEMRSAGERVGKGEPLMTIGSGKRRLVVRSPISGSIIMANAAPSGATGWQIRSDRTCLIEPDDLSEEVPTWMLGKPAVDWSRAQYGRIRDHLLERTADPATGLALADGGELPVGALNQLDATAWSDFEDEFLSA